Protein AF-A0A956BIX5-F1 (afdb_monomer)

Foldseek 3Di:
DDDFPDEAEEEPLQWWWWFWDADPVDRVRTAIYTYAHAQQPFFNLRVQLVVQCPDPVSVVVVSNVVSNCVQVQCLPPVVHPDLGTLDIDGAWHDGKDWDDDPFKIKIKHFTAGNVVSVDDDDDPVVVSVRTDIWMWMDTGRGRWIWTDDPNFTFTRDSVSSDTHHD

Mean predicted aligned error: 3.8 Å

Radius of gyration: 17.43 Å; Cα contacts (8 Å, |Δi|>4): 333; chains: 1; bounding box: 44×35×53 Å

pLDDT: mean 93.84, std 6.36, range [49.16, 98.75]

Solvent-accessible surface area (backbone atoms only — not comparable to full-atom values): 9069 Å² total; per-residue (Å²): 130,89,81,75,78,58,71,48,80,49,57,92,66,12,24,31,37,35,30,40,60,50,43,96,91,41,74,90,52,41,31,32,34,42,32,26,25,18,70,76,59,75,22,36,39,54,49,48,25,52,55,22,56,71,36,68,68,42,34,77,70,45,38,31,65,55,34,75,37,44,58,59,53,55,65,30,79,75,89,38,83,41,49,48,53,73,42,72,43,35,63,33,24,32,45,68,48,78,54,72,62,95,57,39,43,34,37,36,40,38,34,25,58,66,65,54,76,79,51,90,74,86,49,70,69,62,54,56,69,57,43,50,76,52,42,36,39,29,47,65,85,48,53,57,50,28,38,57,58,94,87,44,60,20,29,58,34,52,87,80,57,43,74,39,84,107

Secondary structure (DSSP, 8-state):
----S--EEE-SSSSEEEE--EETTEEEEE--EEEPPPSSSPPHHHHHHHHHHHSHHHHHTTHHHHHTTHHHHHH-TTT-S-TTEEEEE-S-EEEEEEEE-SSEEEEEEEEE-TTGGGS----HHHHHHT-EEEEEEEETT----EEEETTEEEEEETTTTEEEE-

Structure (mmCIF, N/CA/C/O backbone):
data_AF-A0A956BIX5-F1
#
_entry.id   AF-A0A956BIX5-F1
#
loop_
_atom_site.group_PDB
_atom_site.id
_atom_site.type_symbol
_atom_site.label_atom_id
_atom_site.label_alt_id
_atom_site.label_comp_id
_atom_site.label_asym_id
_atom_site.label_entity_id
_atom_site.label_seq_id
_atom_site.pdbx_PDB_ins_code
_atom_site.Cartn_x
_atom_site.Cartn_y
_atom_site.Cartn_z
_atom_site.occupancy
_atom_site.B_iso_or_equiv
_atom_site.auth_seq_id
_atom_site.auth_comp_id
_atom_site.auth_asym_id
_atom_site.auth_atom_id
_atom_site.pdbx_PDB_model_num
ATOM 1 N N . ALA A 1 1 ? -13.500 -20.445 19.874 1.00 49.16 1 ALA A N 1
ATOM 2 C CA . ALA A 1 1 ? -13.712 -19.011 20.125 1.00 49.16 1 ALA A CA 1
ATOM 3 C C . ALA A 1 1 ? -13.203 -18.283 18.900 1.00 49.16 1 ALA A C 1
ATOM 5 O O . ALA A 1 1 ? -12.129 -18.652 18.433 1.00 49.16 1 ALA A O 1
ATOM 6 N N . ASP A 1 2 ? -13.977 -17.349 18.360 1.00 74.38 2 ASP A N 1
ATOM 7 C CA . ASP A 1 2 ? -13.516 -16.516 17.250 1.00 74.38 2 ASP A CA 1
ATOM 8 C C . ASP A 1 2 ? -12.379 -15.613 17.747 1.00 74.38 2 ASP A C 1
ATOM 10 O O . ASP A 1 2 ? -12.457 -15.057 18.845 1.00 74.38 2 ASP A O 1
ATOM 14 N N . VAL A 1 3 ? -11.291 -15.529 16.980 1.00 79.25 3 VAL A N 1
ATOM 15 C CA . VAL A 1 3 ? -10.152 -14.655 17.287 1.00 79.25 3 VAL A CA 1
ATOM 16 C C . VAL A 1 3 ? -10.410 -13.321 16.592 1.00 79.25 3 VAL A C 1
ATOM 18 O O . VAL A 1 3 ? -10.346 -13.244 15.369 1.00 79.25 3 VAL A O 1
ATOM 21 N N . GLY A 1 4 ? -10.762 -12.292 17.366 1.00 84.75 4 GLY A N 1
ATOM 22 C CA . GLY A 1 4 ? -10.882 -10.916 16.875 1.00 84.75 4 GLY A CA 1
ATOM 23 C C . GLY A 1 4 ? -9.531 -10.194 16.834 1.00 84.75 4 GLY A C 1
ATOM 24 O O . GLY A 1 4 ? -8.536 -10.712 17.340 1.00 84.75 4 GLY A O 1
ATOM 25 N N . ASN A 1 5 ? -9.511 -8.978 16.278 1.00 90.69 5 ASN A N 1
ATOM 26 C CA . ASN A 1 5 ? -8.337 -8.087 16.240 1.00 90.69 5 ASN A CA 1
ATOM 27 C C . ASN A 1 5 ? -7.099 -8.701 15.570 1.00 90.69 5 ASN A C 1
ATOM 29 O O . ASN A 1 5 ? -5.971 -8.498 16.014 1.00 90.69 5 ASN A O 1
ATOM 33 N N . VAL A 1 6 ? -7.314 -9.478 14.511 1.00 93.69 6 VAL A N 1
ATOM 34 C CA . VAL A 1 6 ? -6.229 -10.042 13.708 1.00 93.69 6 VAL A CA 1
ATOM 35 C C . VAL A 1 6 ? -5.855 -9.042 12.622 1.00 93.69 6 VAL A C 1
ATOM 37 O O . VAL A 1 6 ? -6.724 -8.587 11.886 1.00 93.69 6 VAL A O 1
ATOM 40 N N . VAL A 1 7 ? -4.564 -8.740 12.516 1.00 96.31 7 VAL A N 1
ATOM 41 C CA . VAL A 1 7 ? -3.968 -7.945 11.437 1.00 96.31 7 VAL A CA 1
ATOM 42 C C . VAL A 1 7 ? -2.816 -8.752 10.847 1.00 96.31 7 VAL A C 1
ATOM 44 O O . VAL A 1 7 ? -2.055 -9.377 11.592 1.00 96.31 7 VAL A O 1
ATOM 47 N N . ALA A 1 8 ? -2.686 -8.752 9.524 1.00 97.50 8 ALA A N 1
ATOM 48 C CA . ALA A 1 8 ? -1.570 -9.372 8.822 1.00 97.50 8 ALA A CA 1
ATOM 49 C C . ALA A 1 8 ? -0.528 -8.318 8.416 1.00 97.50 8 ALA A C 1
ATOM 51 O O . ALA A 1 8 ? -0.874 -7.278 7.860 1.00 97.50 8 ALA A O 1
ATOM 52 N N . ILE A 1 9 ? 0.748 -8.608 8.682 1.00 97.88 9 ILE A N 1
ATOM 53 C CA . ILE A 1 9 ? 1.893 -7.863 8.146 1.00 97.88 9 ILE A CA 1
ATOM 54 C C . ILE A 1 9 ? 2.672 -8.817 7.255 1.00 97.88 9 ILE A C 1
ATOM 56 O O . ILE A 1 9 ? 3.121 -9.870 7.720 1.00 97.88 9 ILE A O 1
ATOM 60 N N . THR A 1 10 ? 2.814 -8.467 5.985 1.00 98.19 10 THR A N 1
ATOM 61 C CA . THR A 1 10 ? 3.412 -9.343 4.974 1.00 98.19 10 THR A CA 1
ATOM 62 C C . THR A 1 10 ? 4.445 -8.596 4.127 1.00 98.19 10 THR A C 1
ATOM 64 O O . THR A 1 10 ? 4.688 -7.402 4.304 1.00 98.19 10 THR A O 1
ATOM 67 N N . GLY A 1 11 ? 5.136 -9.332 3.260 1.00 96.19 11 GLY A N 1
ATOM 68 C CA . GLY A 1 11 ? 6.190 -8.836 2.374 1.00 96.19 11 GLY A CA 1
ATOM 69 C C . GLY A 1 11 ? 6.312 -9.764 1.167 1.00 96.19 11 GLY A C 1
ATOM 70 O O . GLY A 1 11 ? 5.294 -10.246 0.682 1.00 96.19 11 GLY A O 1
ATOM 71 N N . ASP A 1 12 ? 7.537 -10.061 0.723 1.00 97.25 12 ASP A N 1
ATOM 72 C CA . ASP A 1 12 ? 7.868 -10.958 -0.411 1.00 97.25 12 ASP A CA 1
ATOM 73 C C . ASP A 1 12 ? 7.465 -10.440 -1.801 1.00 97.25 12 ASP A C 1
ATOM 75 O O . ASP A 1 12 ? 8.277 -10.478 -2.716 1.00 97.25 12 ASP A O 1
ATOM 79 N N . ILE A 1 13 ? 6.274 -9.863 -1.966 1.00 96.12 13 ILE A N 1
ATOM 80 C CA . ILE A 1 13 ? 5.766 -9.454 -3.286 1.00 96.12 13 ILE A CA 1
ATOM 81 C C . ILE A 1 13 ? 6.481 -8.229 -3.887 1.00 96.12 13 ILE A C 1
ATOM 83 O O . ILE A 1 13 ? 6.272 -7.918 -5.051 1.00 96.12 13 ILE A O 1
ATOM 87 N N . HIS A 1 14 ? 7.331 -7.543 -3.113 1.00 97.56 14 HIS A N 1
ATOM 88 C CA . HIS A 1 14 ? 8.086 -6.348 -3.521 1.00 97.56 14 HIS A CA 1
ATOM 89 C C . HIS A 1 14 ? 7.212 -5.145 -3.931 1.00 97.56 14 HIS A C 1
ATOM 91 O O . HIS A 1 14 ? 7.578 -4.385 -4.828 1.00 97.56 14 HIS A O 1
ATOM 97 N N . ALA A 1 15 ? 6.072 -4.962 -3.268 1.00 97.69 15 ALA A N 1
ATOM 98 C CA . ALA A 1 15 ? 5.168 -3.827 -3.448 1.00 97.69 15 ALA A CA 1
ATOM 99 C C . ALA A 1 15 ? 4.489 -3.480 -2.118 1.00 97.69 15 ALA A C 1
ATOM 101 O O . ALA A 1 15 ? 4.392 -4.330 -1.229 1.00 97.69 15 ALA A O 1
ATOM 102 N N . PHE A 1 16 ? 4.008 -2.247 -1.994 1.00 98.50 16 PHE A N 1
ATOM 103 C CA . PHE A 1 16 ? 3.190 -1.825 -0.866 1.00 98.50 16 PHE A CA 1
ATOM 104 C C . PHE A 1 16 ? 1.712 -2.024 -1.177 1.00 98.50 16 PHE A C 1
ATOM 106 O O . PHE A 1 16 ? 1.202 -1.498 -2.165 1.00 98.50 16 PHE A O 1
ATOM 113 N N . PHE A 1 17 ? 1.001 -2.721 -0.293 1.00 98.31 17 PHE A N 1
ATOM 114 C CA . PHE A 1 17 ? -0.453 -2.855 -0.371 1.00 98.31 17 PHE A CA 1
ATOM 115 C C . PHE A 1 17 ? -1.085 -2.665 1.005 1.00 98.31 17 PHE A C 1
ATOM 117 O O . PHE A 1 17 ? -0.547 -3.123 2.011 1.00 98.31 17 PHE A O 1
ATOM 124 N N . ALA A 1 18 ? -2.259 -2.040 1.043 1.00 98.31 18 ALA A N 1
ATOM 125 C CA . ALA A 1 18 ? -3.152 -2.093 2.198 1.00 98.31 18 ALA A CA 1
ATOM 126 C C . ALA A 1 18 ? -4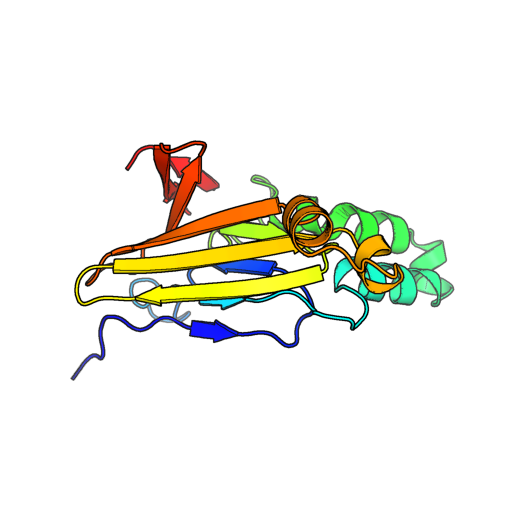.494 -2.659 1.736 1.00 98.31 18 ALA A C 1
ATOM 128 O O . ALA A 1 18 ? -5.059 -2.183 0.749 1.00 98.31 18 ALA A O 1
ATOM 129 N N . SER A 1 19 ? -4.998 -3.696 2.400 1.00 96.94 19 SER A N 1
ATOM 130 C CA . SER A 1 19 ? -6.216 -4.375 1.952 1.00 96.94 19 SER A CA 1
ATOM 131 C C . SER A 1 19 ? -6.979 -5.060 3.079 1.00 96.94 19 SER A C 1
ATOM 133 O O . SER A 1 19 ? -6.475 -5.208 4.189 1.00 96.94 19 SER A O 1
ATOM 135 N N . THR A 1 20 ? -8.213 -5.476 2.791 1.00 96.06 20 THR A N 1
ATOM 136 C CA . THR A 1 20 ? -9.053 -6.247 3.721 1.00 96.06 20 THR A CA 1
ATOM 137 C C . THR A 1 20 ? -9.451 -7.606 3.129 1.00 96.06 20 THR A C 1
ATOM 139 O O . THR A 1 20 ? -10.615 -7.806 2.769 1.00 96.06 20 THR A O 1
ATOM 142 N N . PRO A 1 21 ? -8.505 -8.556 2.964 1.00 93.50 21 PRO A N 1
ATOM 143 C CA . PRO A 1 21 ? -8.828 -9.893 2.475 1.00 93.50 21 PRO A CA 1
ATOM 144 C C . PRO A 1 21 ? -9.878 -10.572 3.360 1.00 93.50 21 PRO A C 1
ATOM 146 O O . PRO A 1 21 ? -9.919 -10.379 4.578 1.00 93.50 21 PRO A O 1
ATOM 149 N N . TRP A 1 22 ? -10.717 -11.398 2.737 1.00 91.44 22 TRP A N 1
ATOM 150 C CA . TRP A 1 22 ? -11.858 -12.045 3.381 1.00 91.44 22 TRP A CA 1
ATOM 151 C C . TRP A 1 22 ? -11.967 -13.531 3.017 1.00 91.44 22 TRP A C 1
ATOM 153 O O . TRP A 1 22 ? -11.475 -13.973 1.975 1.00 91.44 22 TRP A O 1
ATOM 163 N N . ASP A 1 23 ? -12.605 -14.327 3.881 1.00 89.06 23 ASP A N 1
ATOM 164 C CA . ASP A 1 23 ? -12.898 -15.738 3.582 1.00 89.06 23 ASP A CA 1
ATOM 165 C C . ASP A 1 23 ? -13.957 -15.814 2.484 1.00 89.06 23 ASP A C 1
ATOM 167 O O . ASP A 1 23 ? -15.099 -15.454 2.731 1.00 89.06 23 ASP A O 1
ATOM 171 N N . MET A 1 24 ? -13.631 -16.366 1.310 1.00 86.00 24 MET A N 1
ATOM 172 C CA . MET A 1 24 ? -14.556 -16.487 0.167 1.00 86.00 24 MET A CA 1
ATOM 173 C C . MET A 1 24 ? -15.942 -17.077 0.495 1.00 86.00 24 MET A C 1
ATOM 175 O O . MET A 1 24 ? -16.894 -16.887 -0.263 1.00 86.00 24 MET A O 1
ATOM 179 N N . ARG A 1 25 ? -16.073 -17.828 1.594 1.00 91.56 25 ARG A N 1
ATOM 180 C CA . ARG A 1 25 ? -17.338 -18.427 2.053 1.00 91.56 25 ARG A CA 1
ATOM 181 C C . ARG A 1 25 ? -18.130 -17.518 2.997 1.00 91.56 25 ARG A C 1
ATOM 183 O O . ARG A 1 25 ? -19.299 -17.799 3.247 1.00 91.56 25 ARG A O 1
ATOM 190 N N . ASP A 1 26 ? -17.498 -16.486 3.543 1.00 87.44 26 ASP A N 1
ATOM 191 C CA . ASP A 1 26 ? -18.040 -15.565 4.538 1.00 87.44 26 ASP A CA 1
ATOM 192 C C . ASP A 1 26 ? -17.324 -14.188 4.489 1.00 87.44 26 ASP A C 1
ATOM 194 O O . ASP A 1 26 ? -16.374 -13.959 5.242 1.00 87.44 26 ASP A O 1
ATOM 198 N N . PRO A 1 27 ? -17.786 -13.244 3.640 1.00 84.25 27 PRO A N 1
ATOM 199 C CA . PRO A 1 27 ? -17.226 -11.888 3.532 1.00 84.25 27 PRO A CA 1
ATOM 200 C C . PRO A 1 27 ? -17.235 -11.067 4.820 1.00 84.25 27 PRO A C 1
ATOM 202 O O . PRO A 1 27 ? -16.506 -10.082 4.920 1.00 84.25 27 PRO A O 1
ATOM 205 N N . SER A 1 28 ? -18.032 -11.459 5.820 1.00 84.50 28 SER A N 1
ATOM 206 C CA . SER A 1 28 ? -18.003 -10.800 7.129 1.00 84.50 28 SER A CA 1
ATOM 207 C C . SER A 1 28 ? -16.706 -11.083 7.895 1.00 84.50 28 SER A C 1
ATOM 209 O O . SER A 1 28 ? -16.327 -10.323 8.785 1.00 84.50 28 SER A O 1
ATOM 211 N N . LYS A 1 29 ? -15.989 -12.150 7.522 1.00 88.69 29 LYS A N 1
ATOM 212 C CA . LYS A 1 29 ? -14.689 -12.522 8.077 1.00 88.69 29 LYS A CA 1
ATOM 213 C C . LYS A 1 29 ? -13.585 -11.941 7.215 1.00 88.69 29 LYS A C 1
ATOM 215 O O . LYS A 1 29 ? -13.029 -12.627 6.357 1.00 88.69 29 LYS A O 1
ATOM 220 N N . LYS A 1 30 ? -13.275 -10.678 7.479 1.00 92.06 30 LYS A N 1
ATOM 221 C CA . LYS A 1 30 ? -12.164 -9.955 6.865 1.00 92.06 30 LYS A CA 1
ATOM 222 C C . LYS A 1 30 ? -11.163 -9.492 7.916 1.00 92.06 30 LYS A C 1
ATOM 224 O O . LYS A 1 30 ? -11.544 -9.225 9.057 1.00 92.06 30 LYS A O 1
ATOM 229 N N . ILE A 1 31 ? -9.896 -9.413 7.529 1.00 95.56 31 ILE A N 1
ATOM 230 C CA . ILE A 1 31 ? -8.816 -8.876 8.366 1.00 95.56 31 ILE A CA 1
ATOM 231 C C . ILE A 1 31 ? -8.080 -7.779 7.599 1.00 95.56 31 ILE A C 1
ATOM 233 O O . ILE A 1 31 ? -7.963 -7.900 6.383 1.00 95.56 31 ILE A O 1
ATOM 237 N N . PRO A 1 32 ? -7.561 -6.735 8.259 1.00 97.50 32 PRO A N 1
ATOM 238 C CA . PRO A 1 32 ? -6.619 -5.820 7.633 1.00 97.50 32 PRO A CA 1
ATOM 239 C C . PRO A 1 32 ? -5.298 -6.531 7.327 1.00 97.50 32 PRO A C 1
ATOM 241 O O . PRO A 1 32 ? -4.764 -7.263 8.166 1.00 97.50 32 PRO A O 1
ATOM 244 N N . GLU A 1 33 ? -4.749 -6.271 6.149 1.00 98.31 33 GLU A N 1
ATOM 245 C CA . GLU A 1 33 ? -3.416 -6.691 5.738 1.00 98.31 33 GLU A CA 1
ATOM 246 C C . GLU A 1 33 ? -2.617 -5.491 5.228 1.00 98.31 33 GLU A C 1
ATOM 248 O O . GLU A 1 33 ? -3.100 -4.721 4.391 1.00 98.31 33 GLU A O 1
ATOM 253 N N . PHE A 1 34 ? -1.381 -5.373 5.710 1.00 98.75 34 PHE A N 1
ATOM 254 C CA . PHE A 1 34 ? -0.410 -4.382 5.265 1.00 98.75 34 PHE A CA 1
ATOM 255 C C . PHE A 1 34 ? 0.838 -5.089 4.737 1.00 98.75 34 PHE A C 1
ATOM 257 O O . PHE A 1 34 ? 1.565 -5.750 5.484 1.00 98.75 34 PHE A O 1
ATOM 264 N N . VAL A 1 35 ? 1.077 -4.935 3.441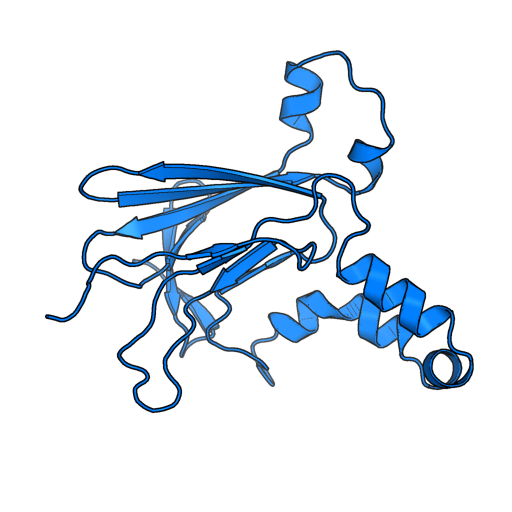 1.00 98.62 35 VAL A N 1
ATOM 265 C CA . VAL A 1 35 ? 2.196 -5.540 2.720 1.00 98.62 35 VAL A CA 1
ATOM 266 C C . VAL A 1 35 ? 3.298 -4.499 2.577 1.00 98.62 35 VAL A C 1
ATOM 268 O O . VAL A 1 35 ? 3.046 -3.399 2.085 1.00 98.62 35 VAL A O 1
ATOM 271 N N . GLY A 1 36 ? 4.507 -4.825 3.025 1.00 97.88 36 GLY A N 1
ATOM 272 C CA . GLY A 1 36 ? 5.674 -3.962 2.872 1.00 97.88 36 GLY A CA 1
ATOM 273 C C . GLY A 1 36 ? 6.375 -4.139 1.527 1.00 97.88 36 GLY A C 1
ATOM 274 O O . GLY A 1 36 ? 6.542 -5.263 1.046 1.00 97.88 36 GLY A O 1
ATOM 275 N N . GLY A 1 37 ? 6.841 -3.023 0.963 1.00 96.31 37 GLY A N 1
ATOM 276 C CA . GLY A 1 37 ? 7.668 -3.005 -0.238 1.00 96.31 37 GLY A CA 1
ATOM 277 C C . GLY A 1 37 ? 9.038 -3.661 -0.049 1.00 96.31 37 GLY A C 1
ATOM 278 O O . GLY A 1 37 ? 9.458 -4.030 1.052 1.00 96.31 37 GLY A O 1
ATOM 279 N N . ALA A 1 38 ? 9.762 -3.822 -1.156 1.00 95.44 38 ALA A N 1
ATOM 280 C CA . ALA A 1 38 ? 11.129 -4.326 -1.109 1.00 95.44 38 ALA A CA 1
ATOM 281 C C . ALA A 1 38 ? 12.097 -3.254 -0.596 1.00 95.44 38 ALA A C 1
ATOM 283 O O . ALA A 1 38 ? 12.050 -2.110 -1.037 1.00 95.44 38 ALA A O 1
ATOM 284 N N . ILE A 1 39 ? 13.041 -3.644 0.262 1.00 93.88 39 ILE A N 1
ATOM 285 C CA . ILE A 1 39 ? 14.133 -2.753 0.692 1.00 93.88 39 ILE A CA 1
ATOM 286 C C . ILE A 1 39 ? 15.148 -2.532 -0.436 1.00 93.88 39 ILE A C 1
ATOM 288 O O . ILE A 1 39 ? 15.695 -1.445 -0.566 1.00 93.88 39 ILE A O 1
ATOM 292 N N . SER A 1 40 ? 15.457 -3.581 -1.204 1.00 91.75 40 SER A N 1
ATOM 293 C CA . SER A 1 40 ? 16.533 -3.557 -2.209 1.00 91.75 40 SER A CA 1
ATOM 294 C C . SER A 1 40 ? 16.341 -4.516 -3.388 1.00 91.75 40 SER A C 1
ATOM 296 O O . SER A 1 40 ? 17.008 -4.361 -4.411 1.00 91.75 40 SER A O 1
ATOM 298 N N . SER A 1 41 ? 15.458 -5.514 -3.277 1.00 94.38 41 SER A N 1
ATOM 299 C CA . SER A 1 41 ? 15.039 -6.313 -4.431 1.00 94.38 41 SER A CA 1
ATOM 300 C C . SER A 1 41 ? 14.310 -5.432 -5.442 1.00 94.38 41 SER A C 1
ATOM 302 O O . SER A 1 41 ? 13.592 -4.530 -5.030 1.00 94.38 41 SER A O 1
ATOM 304 N N . ALA A 1 42 ? 14.428 -5.734 -6.739 1.00 95.81 42 ALA A N 1
ATOM 305 C CA . ALA A 1 42 ? 13.632 -5.073 -7.777 1.00 95.81 42 ALA A CA 1
ATOM 306 C C . ALA A 1 42 ? 12.134 -5.072 -7.418 1.00 95.81 42 ALA A C 1
ATOM 308 O O . ALA A 1 42 ? 11.621 -6.097 -6.954 1.00 95.81 42 ALA A O 1
ATOM 309 N N . THR A 1 43 ? 11.465 -3.934 -7.617 1.00 96.88 43 THR A N 1
ATOM 310 C CA . THR A 1 43 ? 10.046 -3.757 -7.279 1.00 96.88 43 THR A CA 1
ATOM 311 C C . THR A 1 43 ? 9.163 -4.655 -8.136 1.00 96.88 43 THR A C 1
ATOM 313 O O . THR A 1 43 ? 9.581 -5.152 -9.187 1.00 96.88 43 THR A O 1
ATOM 316 N N . TYR A 1 44 ? 7.931 -4.892 -7.693 1.00 96.94 44 TYR A N 1
ATOM 317 C CA . TYR A 1 44 ? 6.997 -5.730 -8.437 1.00 96.94 44 TYR A CA 1
ATOM 318 C C . TYR A 1 44 ? 6.727 -5.191 -9.849 1.00 96.94 44 TYR A C 1
ATOM 320 O O . TYR A 1 44 ? 6.772 -5.963 -10.813 1.00 96.94 44 TYR A O 1
ATOM 328 N N . GLY A 1 45 ? 6.497 -3.880 -9.980 1.00 96.38 45 GLY A N 1
ATOM 329 C CA . GLY A 1 45 ? 6.260 -3.233 -11.270 1.00 96.38 45 GLY A CA 1
ATOM 330 C C . GLY A 1 45 ? 7.453 -3.381 -12.217 1.00 96.38 45 GLY A C 1
ATOM 331 O O . GLY A 1 45 ? 7.292 -3.839 -13.353 1.00 96.38 45 GLY A O 1
ATOM 332 N N . ASP A 1 46 ? 8.671 -3.136 -11.729 1.00 95.88 46 ASP A N 1
ATOM 333 C CA . ASP A 1 46 ? 9.906 -3.307 -12.500 1.00 95.88 46 ASP A CA 1
ATOM 334 C C . ASP A 1 46 ? 10.160 -4.777 -12.892 1.00 95.88 46 ASP A C 1
ATOM 336 O O . ASP A 1 46 ? 10.498 -5.062 -14.045 1.00 95.88 46 ASP A O 1
ATOM 340 N N . LEU A 1 47 ? 9.930 -5.737 -11.989 1.00 96.56 47 LEU A N 1
ATOM 341 C CA . LEU A 1 47 ? 10.030 -7.169 -12.298 1.00 96.56 47 LEU A CA 1
ATOM 342 C C . LEU A 1 47 ? 9.055 -7.579 -13.405 1.00 96.56 47 LEU A C 1
ATOM 344 O O . LEU A 1 47 ? 9.457 -8.252 -14.362 1.00 96.56 47 LEU A O 1
ATOM 348 N N . LEU A 1 48 ? 7.792 -7.162 -13.302 1.00 96.62 48 LEU A N 1
ATOM 349 C CA . LEU A 1 48 ? 6.765 -7.477 -14.291 1.00 96.62 48 LEU A CA 1
ATOM 350 C C . LEU A 1 48 ? 7.094 -6.847 -15.649 1.00 96.62 48 LEU A C 1
ATOM 352 O O . LEU A 1 48 ? 7.028 -7.528 -16.678 1.00 96.62 48 LEU A O 1
ATOM 356 N N . PHE A 1 49 ? 7.500 -5.577 -15.660 1.00 97.50 49 PHE A N 1
ATOM 357 C CA . PHE A 1 49 ? 7.895 -4.871 -16.875 1.00 97.50 49 PHE A CA 1
ATOM 358 C C . PHE A 1 49 ? 9.091 -5.542 -17.560 1.00 97.50 49 PHE A C 1
ATOM 360 O O . PHE A 1 49 ? 9.062 -5.782 -18.773 1.00 97.50 49 PHE A O 1
ATOM 367 N N . ARG A 1 50 ? 10.133 -5.898 -16.797 1.00 97.31 50 ARG A N 1
ATOM 368 C CA . ARG A 1 50 ? 11.320 -6.598 -17.317 1.00 97.31 50 ARG A CA 1
ATOM 369 C C . ARG A 1 50 ? 10.960 -7.964 -17.884 1.00 97.31 50 ARG A C 1
ATOM 371 O O . ARG A 1 50 ? 11.407 -8.291 -18.983 1.00 97.31 50 ARG A O 1
ATOM 378 N N . GLN A 1 51 ? 10.127 -8.733 -17.185 1.00 96.94 51 GLN A N 1
ATOM 379 C CA . GLN A 1 51 ? 9.680 -10.048 -17.643 1.00 96.94 51 GLN A CA 1
ATOM 380 C C . GLN A 1 51 ? 8.873 -9.948 -18.946 1.00 96.94 51 GLN A C 1
ATOM 382 O O . GLN A 1 51 ? 9.130 -10.702 -19.886 1.00 96.94 51 GLN A O 1
ATOM 387 N N . ALA A 1 52 ? 7.939 -8.997 -19.031 1.00 97.56 52 ALA A N 1
ATOM 388 C CA . ALA A 1 52 ? 7.143 -8.757 -20.234 1.00 97.56 52 ALA A CA 1
ATOM 389 C C . ALA A 1 52 ? 7.997 -8.273 -21.417 1.00 97.56 52 ALA A C 1
ATOM 391 O O . ALA A 1 52 ? 7.723 -8.625 -22.563 1.00 97.56 52 ALA A O 1
ATOM 392 N N . SER A 1 53 ? 9.035 -7.478 -21.146 1.00 97.81 53 SER A N 1
ATOM 393 C CA . SER A 1 53 ? 9.935 -6.937 -22.172 1.00 97.81 53 SER A CA 1
ATOM 394 C C . SER A 1 53 ? 10.916 -7.976 -22.711 1.00 97.81 53 SER A C 1
ATOM 396 O O . SER A 1 53 ? 11.285 -7.918 -23.884 1.00 97.81 53 SER A O 1
ATOM 398 N N . ALA A 1 54 ? 11.348 -8.913 -21.862 1.00 98.00 54 ALA A N 1
ATOM 399 C CA . ALA A 1 54 ? 12.326 -9.938 -22.211 1.00 98.00 54 ALA A CA 1
ATOM 400 C C . ALA A 1 54 ? 11.742 -11.076 -23.065 1.00 98.00 54 ALA A C 1
ATOM 402 O O . ALA A 1 54 ? 12.488 -11.717 -23.807 1.00 98.00 54 ALA A O 1
ATOM 403 N N . ASP A 1 55 ? 10.433 -11.333 -22.983 1.00 98.12 55 ASP A N 1
ATOM 404 C CA . ASP A 1 55 ? 9.761 -12.330 -23.818 1.00 98.12 55 ASP A CA 1
ATOM 405 C 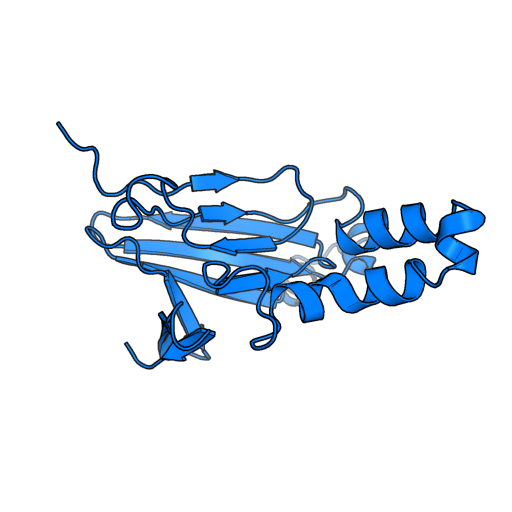C . ASP A 1 55 ? 9.344 -11.723 -25.176 1.00 98.12 55 ASP A C 1
ATOM 407 O O . ASP A 1 55 ? 8.540 -10.786 -25.209 1.00 98.12 55 ASP A O 1
ATOM 411 N N . PRO A 1 56 ? 9.832 -12.247 -26.320 1.00 98.00 56 PRO A N 1
ATOM 412 C CA . PRO A 1 56 ? 9.516 -11.678 -27.631 1.00 98.00 56 PRO A CA 1
ATOM 413 C C . PRO A 1 56 ? 8.026 -11.705 -27.989 1.00 98.00 56 PRO A C 1
ATOM 415 O O . PRO A 1 56 ? 7.550 -10.806 -28.681 1.00 98.00 56 PRO A O 1
ATOM 418 N N . THR A 1 57 ? 7.287 -12.722 -27.539 1.00 98.19 57 THR A N 1
ATOM 419 C CA . THR A 1 57 ? 5.860 -12.878 -27.853 1.00 98.19 57 THR A CA 1
ATOM 420 C C . THR A 1 57 ? 5.030 -11.885 -27.048 1.00 98.19 57 THR A C 1
ATOM 422 O O . THR A 1 57 ? 4.179 -11.199 -27.613 1.00 98.19 57 THR A O 1
ATOM 425 N N . LEU A 1 58 ? 5.300 -11.765 -25.745 1.00 97.62 58 LEU A N 1
ATOM 426 C CA . LEU A 1 58 ? 4.627 -10.803 -24.867 1.00 97.62 58 LEU A CA 1
ATOM 427 C C . LEU A 1 58 ? 4.955 -9.361 -25.261 1.00 97.62 58 LEU A C 1
ATOM 429 O O . LEU A 1 58 ? 4.053 -8.526 -25.356 1.00 97.62 58 LEU A O 1
ATOM 433 N N . SER A 1 59 ? 6.225 -9.082 -25.550 1.00 97.81 59 SER A N 1
ATOM 434 C CA . SER A 1 59 ? 6.680 -7.765 -25.992 1.00 97.81 59 SER A CA 1
ATOM 435 C C . SER A 1 59 ? 5.992 -7.338 -27.293 1.00 97.81 59 SER A C 1
ATOM 437 O O . SER A 1 59 ? 5.398 -6.260 -27.351 1.00 97.81 59 SER A O 1
ATOM 439 N N . ALA A 1 60 ? 5.943 -8.219 -28.301 1.00 97.88 60 ALA A N 1
ATOM 440 C CA . ALA A 1 60 ? 5.229 -7.959 -29.554 1.00 97.88 60 ALA A CA 1
ATOM 441 C C . ALA A 1 60 ? 3.709 -7.785 -29.371 1.00 97.88 60 ALA A C 1
ATOM 443 O O . ALA A 1 60 ? 3.073 -7.086 -30.159 1.00 97.88 60 ALA A O 1
ATOM 444 N N . ALA A 1 61 ? 3.128 -8.389 -28.330 1.00 97.81 61 ALA A N 1
ATOM 445 C CA . ALA A 1 61 ? 1.720 -8.235 -27.971 1.00 97.81 61 ALA A CA 1
ATOM 446 C C . ALA A 1 61 ? 1.422 -6.960 -27.151 1.00 97.81 61 ALA A C 1
ATOM 448 O O . ALA A 1 61 ? 0.265 -6.718 -26.810 1.00 97.81 61 ALA A O 1
ATOM 449 N N . GLY A 1 62 ? 2.432 -6.143 -26.827 1.00 97.06 62 GLY A N 1
ATOM 450 C CA . GLY A 1 62 ? 2.268 -4.909 -26.052 1.00 97.06 62 GLY A CA 1
ATOM 451 C C . GLY A 1 62 ? 2.215 -5.108 -24.533 1.00 97.06 62 GLY A C 1
ATOM 452 O O . GLY A 1 62 ? 1.866 -4.176 -23.810 1.00 97.06 62 GLY A 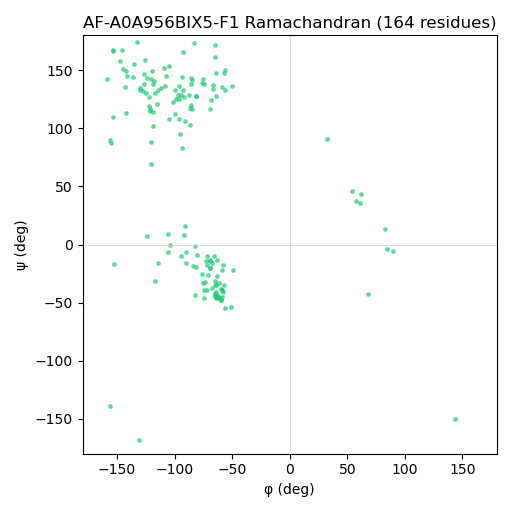O 1
ATOM 453 N N . ALA A 1 63 ? 2.588 -6.286 -24.023 1.00 97.38 63 ALA A N 1
ATOM 454 C CA . ALA A 1 63 ? 2.573 -6.575 -22.588 1.00 97.38 63 ALA A CA 1
ATOM 455 C C . ALA A 1 63 ? 3.421 -5.612 -21.725 1.00 97.38 63 ALA A C 1
ATOM 457 O O . ALA A 1 63 ? 2.970 -5.295 -20.626 1.00 97.38 63 ALA A O 1
ATOM 458 N N . PRO A 1 64 ? 4.582 -5.081 -22.171 1.00 97.75 64 PRO A N 1
ATOM 459 C CA . PRO A 1 64 ? 5.324 -4.084 -21.393 1.00 97.75 64 PRO A CA 1
ATOM 460 C C . PRO A 1 64 ? 4.518 -2.811 -21.124 1.00 97.75 64 PRO A C 1
ATOM 462 O O . PRO A 1 64 ? 4.574 -2.265 -20.027 1.00 97.75 64 PRO A O 1
ATOM 465 N N . ALA A 1 65 ? 3.729 -2.360 -22.105 1.00 96.12 65 ALA A N 1
ATOM 466 C CA . ALA A 1 65 ? 2.866 -1.195 -21.933 1.00 96.12 65 ALA A CA 1
ATOM 467 C C . ALA A 1 65 ? 1.743 -1.479 -20.926 1.00 96.12 65 ALA A C 1
ATOM 469 O O . ALA A 1 65 ? 1.428 -0.617 -20.117 1.00 96.12 65 ALA A O 1
ATOM 470 N N . LEU A 1 66 ? 1.184 -2.694 -20.930 1.00 93.31 66 LEU A N 1
ATOM 471 C CA . LEU A 1 66 ? 0.212 -3.115 -19.919 1.00 93.31 66 LEU A CA 1
ATOM 472 C C . LEU A 1 66 ? 0.843 -3.190 -18.518 1.00 93.31 66 LEU A C 1
ATOM 474 O O . LEU A 1 66 ? 0.251 -2.695 -17.561 1.00 93.31 66 LEU A O 1
ATOM 478 N N . ALA A 1 67 ? 2.048 -3.755 -18.395 1.00 95.81 67 ALA A N 1
ATOM 479 C CA . ALA A 1 67 ? 2.780 -3.832 -17.130 1.00 95.81 67 ALA A CA 1
ATOM 480 C C . ALA A 1 67 ? 3.042 -2.441 -16.533 1.00 95.81 67 ALA A C 1
ATOM 482 O O . ALA A 1 67 ? 2.850 -2.248 -15.340 1.00 95.81 67 ALA A O 1
ATOM 483 N N . ALA A 1 68 ? 3.367 -1.451 -17.370 1.00 94.56 68 ALA A N 1
ATOM 484 C CA . ALA A 1 68 ? 3.536 -0.059 -16.945 1.00 94.56 68 ALA A CA 1
ATOM 485 C C . ALA A 1 68 ? 2.240 0.610 -16.436 1.00 94.56 68 ALA A C 1
ATOM 487 O O . ALA A 1 68 ? 2.290 1.712 -15.903 1.00 94.56 68 ALA A O 1
ATOM 488 N N . THR A 1 69 ? 1.076 -0.028 -16.603 1.00 92.81 69 THR A N 1
ATOM 489 C CA . THR A 1 69 ? -0.215 0.452 -16.073 1.00 92.81 69 THR A CA 1
ATOM 490 C C . THR A 1 69 ? -0.701 -0.338 -14.859 1.00 92.81 69 THR A C 1
ATOM 492 O O . THR A 1 69 ? -1.846 -0.164 -14.450 1.00 92.81 69 THR A O 1
ATOM 495 N N . LEU A 1 70 ? 0.135 -1.215 -14.292 1.00 91.81 70 LEU A N 1
ATOM 496 C CA . LEU A 1 70 ? -0.246 -2.165 -13.246 1.00 91.81 70 LEU A CA 1
ATOM 497 C C . LEU A 1 70 ? -0.967 -1.507 -12.067 1.00 91.81 70 LEU A C 1
ATOM 499 O O . LEU A 1 70 ? -2.065 -1.932 -11.718 1.00 91.81 70 LEU A O 1
ATOM 503 N N . GLU A 1 71 ? -0.379 -0.480 -11.462 1.00 90.62 71 GLU A N 1
ATOM 504 C CA . GLU A 1 71 ? -0.979 0.175 -10.300 1.00 90.62 71 GLU A CA 1
ATOM 505 C C . GLU A 1 71 ? -2.327 0.812 -10.641 1.00 90.62 71 GLU A C 1
ATOM 507 O O . GLU A 1 71 ? -3.318 0.592 -9.941 1.00 90.62 71 GLU A O 1
ATOM 512 N N . SER A 1 72 ? -2.395 1.526 -11.770 1.00 89.19 72 SER A N 1
ATOM 513 C CA . SER A 1 72 ? -3.649 2.093 -12.267 1.00 89.19 72 SER A CA 1
ATOM 514 C C . SER A 1 72 ? -4.686 1.004 -12.511 1.00 89.19 72 SER A C 1
ATOM 516 O O . SER A 1 72 ? -5.847 1.208 -12.185 1.00 89.19 72 SER A O 1
ATOM 518 N N . PHE A 1 73 ? -4.295 -0.156 -13.039 1.00 90.06 73 PHE A N 1
ATOM 519 C CA . PHE A 1 73 ? -5.194 -1.287 -13.230 1.00 90.06 73 PHE A CA 1
ATOM 520 C C . PHE A 1 73 ? -5.714 -1.829 -11.893 1.00 90.06 73 PHE A C 1
ATOM 522 O O . PHE A 1 73 ? -6.918 -2.041 -11.762 1.00 90.06 73 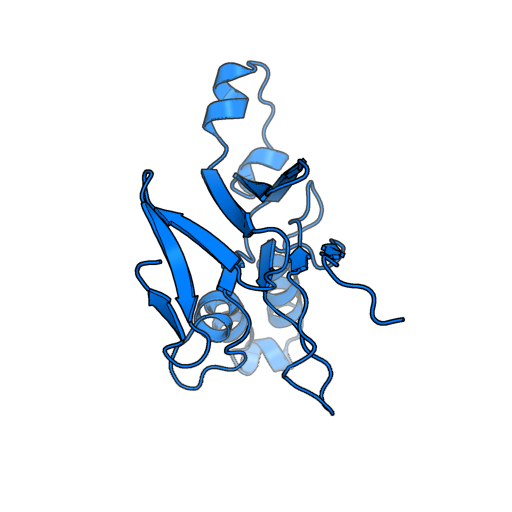PHE A O 1
ATOM 529 N N . LEU A 1 74 ? -4.832 -2.015 -10.905 1.00 90.25 74 LEU A N 1
ATOM 530 C CA . LEU A 1 74 ? -5.173 -2.527 -9.573 1.00 90.25 74 LEU A CA 1
ATOM 531 C C . LEU A 1 74 ? -6.094 -1.587 -8.787 1.00 90.25 74 LEU A C 1
ATOM 533 O O . LEU A 1 74 ? -6.909 -2.065 -8.002 1.00 90.25 74 LEU A O 1
ATOM 537 N N . THR A 1 75 ? -5.974 -0.279 -9.006 1.00 86.06 75 THR A N 1
ATOM 538 C CA . THR A 1 75 ? -6.719 0.764 -8.278 1.00 86.06 75 THR A CA 1
ATOM 539 C C . THR A 1 75 ? -7.870 1.371 -9.083 1.00 86.06 75 THR A C 1
ATOM 541 O O . THR A 1 75 ? -8.584 2.242 -8.586 1.00 86.06 75 THR A O 1
ATOM 544 N N . ASN A 1 76 ? -8.086 0.928 -10.326 1.00 84.62 76 ASN A N 1
ATOM 545 C CA . ASN A 1 76 ? -9.142 1.463 -11.179 1.00 84.62 76 ASN A CA 1
ATOM 546 C C . ASN A 1 76 ? -10.524 1.171 -10.578 1.00 84.62 76 ASN A C 1
ATOM 548 O O . ASN A 1 76 ? -10.869 0.014 -10.362 1.00 84.62 76 ASN A O 1
ATOM 552 N N . SER A 1 77 ? -11.373 2.185 -10.418 1.00 80.06 77 SER A N 1
ATOM 553 C CA . SER A 1 77 ? -12.752 1.994 -9.954 1.00 80.06 77 SER A CA 1
ATOM 554 C C . SER A 1 77 ? -13.659 1.288 -10.976 1.00 80.06 77 SER A C 1
ATOM 556 O O . SER A 1 77 ? -14.723 0.792 -10.609 1.00 80.06 77 SER A O 1
ATOM 558 N N . ASN A 1 78 ? -13.251 1.179 -12.249 1.00 79.31 78 ASN A N 1
ATOM 559 C CA . ASN A 1 78 ? -13.980 0.452 -13.294 1.00 79.31 78 ASN A CA 1
ATOM 560 C C . ASN A 1 78 ? -13.029 -0.054 -14.404 1.00 79.31 78 ASN A C 1
ATOM 562 O O . ASN A 1 78 ? -12.533 0.759 -15.190 1.00 79.31 78 ASN A O 1
ATOM 566 N N . PRO A 1 79 ? -12.770 -1.372 -14.537 1.00 67.25 79 PRO A N 1
ATOM 567 C CA . PRO A 1 79 ? -13.588 -2.507 -14.077 1.00 67.25 79 PRO A CA 1
ATOM 568 C C . PRO A 1 79 ? -13.309 -3.058 -12.661 1.00 67.25 79 PRO A C 1
ATOM 570 O O . PRO A 1 79 ? -13.750 -4.164 -12.381 1.00 67.25 79 PRO A O 1
ATOM 573 N N . ASN A 1 80 ? -12.603 -2.333 -11.787 1.00 76.56 80 ASN A N 1
ATOM 574 C CA . ASN A 1 80 ? -12.170 -2.748 -10.443 1.00 76.56 80 ASN A CA 1
ATOM 575 C C . ASN A 1 80 ? -11.844 -4.242 -10.254 1.00 76.56 80 ASN A C 1
ATOM 577 O O . ASN A 1 80 ? -12.704 -5.030 -9.844 1.00 76.56 80 ASN A O 1
ATOM 581 N N . PRO A 1 81 ? -10.578 -4.639 -10.463 1.00 84.50 81 PRO A N 1
ATOM 582 C CA . PRO A 1 81 ? -10.184 -6.023 -10.262 1.00 84.50 81 PRO A CA 1
ATOM 583 C C . PRO A 1 81 ? -10.192 -6.455 -8.785 1.00 84.50 81 PRO A C 1
ATOM 585 O O . PRO A 1 81 ? -10.230 -7.660 -8.532 1.00 84.50 81 PRO A O 1
ATOM 588 N N . ASN A 1 82 ? -10.144 -5.529 -7.812 1.00 89.50 82 ASN A N 1
ATOM 589 C CA . ASN A 1 82 ? -10.117 -5.858 -6.385 1.00 89.50 82 ASN A CA 1
ATOM 590 C C . ASN A 1 82 ? -10.631 -4.714 -5.466 1.00 89.50 82 ASN A C 1
ATOM 592 O O . ASN A 1 82 ? -9.827 -3.934 -4.956 1.00 89.50 82 ASN A O 1
ATOM 596 N N . PRO A 1 83 ? -11.941 -4.646 -5.144 1.00 90.88 83 PRO A N 1
ATOM 597 C CA . PRO A 1 83 ? -12.513 -3.611 -4.261 1.00 90.88 83 PRO A CA 1
ATOM 598 C C . PRO A 1 83 ? -11.999 -3.610 -2.818 1.00 90.88 83 PRO A C 1
ATOM 600 O O . PRO A 1 83 ? -12.218 -2.656 -2.073 1.00 90.88 83 PRO A O 1
ATOM 603 N N . TRP A 1 84 ? -11.310 -4.667 -2.402 1.00 92.38 84 TRP A N 1
ATOM 604 C CA . TRP A 1 84 ? -10.785 -4.806 -1.045 1.00 92.38 84 TRP A CA 1
ATOM 605 C C . TRP A 1 84 ? -9.374 -4.230 -0.902 1.00 92.38 84 TRP A C 1
ATOM 607 O O . TRP A 1 84 ? -8.855 -4.185 0.215 1.00 92.38 84 TRP A O 1
ATOM 617 N N . LEU A 1 85 ? -8.757 -3.811 -2.012 1.00 95.12 85 LEU A N 1
ATOM 618 C CA . LEU A 1 85 ? -7.447 -3.175 -2.069 1.00 95.12 85 LEU A CA 1
ATOM 619 C C . LEU A 1 85 ? -7.599 -1.664 -1.867 1.00 95.12 85 LEU A C 1
ATOM 621 O O . LEU A 1 85 ? -8.004 -0.941 -2.770 1.00 95.12 85 LEU A O 1
ATOM 625 N N . ALA A 1 86 ? -7.269 -1.199 -0.667 1.00 95.75 86 ALA A N 1
ATOM 626 C CA . ALA A 1 86 ? -7.404 0.195 -0.259 1.00 95.75 86 ALA A CA 1
ATOM 627 C C . ALA A 1 86 ? -6.210 1.066 -0.678 1.00 95.75 86 ALA A C 1
ATOM 629 O O . ALA A 1 86 ? -6.284 2.296 -0.655 1.00 95.75 86 ALA A O 1
ATOM 630 N N . TYR A 1 87 ? -5.075 0.445 -0.993 1.00 96.88 87 TYR A N 1
ATOM 631 C CA . TYR A 1 87 ? -3.868 1.135 -1.424 1.00 96.88 87 TYR A CA 1
ATOM 632 C C . TYR A 1 87 ? -2.954 0.185 -2.195 1.00 96.88 87 TYR A C 1
ATOM 634 O O . TYR A 1 87 ? -2.826 -0.984 -1.819 1.00 96.88 87 TYR A O 1
ATOM 642 N N . ALA A 1 88 ? -2.299 0.708 -3.228 1.00 96.88 88 ALA A N 1
ATOM 643 C CA . ALA A 1 88 ? -1.260 0.028 -3.978 1.00 96.88 88 ALA A CA 1
ATOM 644 C C . ALA A 1 88 ? -0.170 1.015 -4.380 1.00 96.88 88 ALA A C 1
ATOM 646 O O . ALA A 1 88 ? -0.490 2.101 -4.846 1.00 96.88 88 ALA A O 1
ATOM 647 N N . GLU A 1 89 ? 1.078 0.594 -4.208 1.00 97.38 89 GLU A N 1
ATOM 648 C CA . GLU A 1 89 ? 2.268 1.238 -4.759 1.00 97.38 89 GLU A CA 1
ATOM 649 C C . GLU A 1 89 ? 3.239 0.127 -5.169 1.00 97.38 89 GLU A C 1
ATOM 651 O O . GLU A 1 89 ? 3.690 -0.670 -4.334 1.00 97.38 89 GLU A O 1
ATOM 656 N N . THR A 1 90 ? 3.477 -0.006 -6.473 1.00 96.94 90 THR A N 1
ATOM 657 C CA . THR A 1 90 ? 4.189 -1.165 -7.049 1.00 96.94 90 THR A CA 1
ATOM 658 C C . THR A 1 90 ? 5.617 -0.879 -7.489 1.00 96.94 90 THR A C 1
ATOM 660 O O . THR A 1 90 ? 6.329 -1.820 -7.856 1.00 96.94 90 THR A O 1
ATOM 663 N N . ASP A 1 91 ? 6.032 0.381 -7.439 1.00 95.94 91 ASP A N 1
ATOM 664 C CA . ASP A 1 91 ? 7.275 0.884 -8.005 1.00 95.94 91 ASP A CA 1
ATOM 665 C C . ASP A 1 91 ? 8.176 1.608 -7.001 1.00 95.94 91 ASP A C 1
ATOM 667 O O . ASP A 1 91 ? 9.241 2.082 -7.394 1.00 95.94 91 ASP A O 1
ATOM 671 N N . GLU A 1 92 ? 7.846 1.598 -5.711 1.00 97.06 92 GLU A N 1
ATOM 672 C CA . GLU A 1 92 ? 8.704 2.151 -4.659 1.00 97.06 92 GLU A CA 1
ATOM 673 C C . GLU A 1 92 ? 9.347 1.098 -3.743 1.00 97.06 92 GLU A C 1
ATOM 675 O O . GLU A 1 92 ? 8.835 -0.002 -3.508 1.00 97.06 92 GLU A O 1
ATOM 680 N N . HIS A 1 93 ? 10.514 1.457 -3.207 1.00 97.56 93 HIS A N 1
ATOM 681 C CA . HIS A 1 93 ? 11.190 0.722 -2.143 1.00 97.56 93 HIS A CA 1
ATOM 682 C C . HIS A 1 93 ? 10.804 1.258 -0.775 1.00 97.56 93 HIS A C 1
ATOM 684 O O . HIS A 1 93 ? 10.307 2.368 -0.643 1.00 97.56 93 HIS A O 1
ATOM 690 N N . GLY A 1 94 ? 11.120 0.493 0.265 1.00 96.56 94 GLY A N 1
ATOM 691 C CA . GLY A 1 94 ? 11.119 1.010 1.624 1.00 96.56 94 GLY A CA 1
ATOM 692 C C . GLY A 1 94 ? 10.638 -0.003 2.642 1.00 96.56 94 GLY A C 1
ATOM 693 O O . GLY A 1 94 ? 10.865 -1.202 2.492 1.00 96.56 94 GLY A O 1
ATOM 694 N N . PHE A 1 95 ? 10.030 0.485 3.718 1.00 97.06 95 PHE A N 1
ATOM 695 C CA . PHE A 1 95 ? 9.696 -0.329 4.882 1.00 97.06 95 PHE A CA 1
ATOM 696 C C . PHE A 1 95 ? 8.400 0.115 5.552 1.00 97.06 95 PHE A C 1
ATOM 698 O O . PHE A 1 95 ? 7.857 1.185 5.290 1.00 97.06 95 PHE A O 1
ATOM 705 N N . VAL A 1 96 ? 7.913 -0.737 6.449 1.00 98.25 96 VAL A N 1
ATOM 706 C CA . VAL A 1 96 ? 6.704 -0.498 7.234 1.00 98.25 96 VAL A CA 1
ATOM 707 C C . VAL A 1 96 ? 7.083 -0.369 8.701 1.00 98.25 96 VAL A C 1
ATOM 709 O O . VAL A 1 96 ? 7.819 -1.203 9.231 1.00 98.25 96 VAL A O 1
ATOM 712 N N . VAL A 1 97 ? 6.561 0.659 9.363 1.00 98.25 97 VAL A N 1
ATOM 713 C CA . VAL A 1 97 ? 6.629 0.812 10.820 1.00 98.25 97 VAL A CA 1
ATOM 714 C C . VAL A 1 97 ? 5.230 0.659 11.389 1.00 98.25 97 VAL A C 1
ATOM 716 O O . VAL A 1 97 ? 4.278 1.238 10.873 1.00 98.25 97 VAL A O 1
ATOM 719 N N . VAL A 1 98 ? 5.122 -0.121 12.461 1.00 98.38 98 VAL A N 1
ATOM 720 C CA . VAL A 1 98 ? 3.875 -0.350 13.189 1.00 98.38 98 VAL A CA 1
ATOM 721 C C . VAL A 1 98 ? 4.025 0.191 14.605 1.00 98.38 98 VAL A C 1
ATOM 723 O O . VAL A 1 98 ? 4.982 -0.159 15.297 1.00 98.38 98 VAL A O 1
ATOM 726 N N . ASP A 1 99 ? 3.054 0.993 15.033 1.00 98.25 99 ASP A N 1
ATOM 727 C CA . ASP A 1 99 ? 2.864 1.406 16.423 1.00 98.25 99 ASP A CA 1
ATOM 728 C C . ASP A 1 99 ? 1.471 0.958 16.881 1.00 98.25 99 ASP A C 1
ATOM 730 O O . ASP A 1 99 ? 0.455 1.361 16.309 1.00 98.25 99 ASP A O 1
ATOM 734 N N . ALA A 1 100 ? 1.424 0.0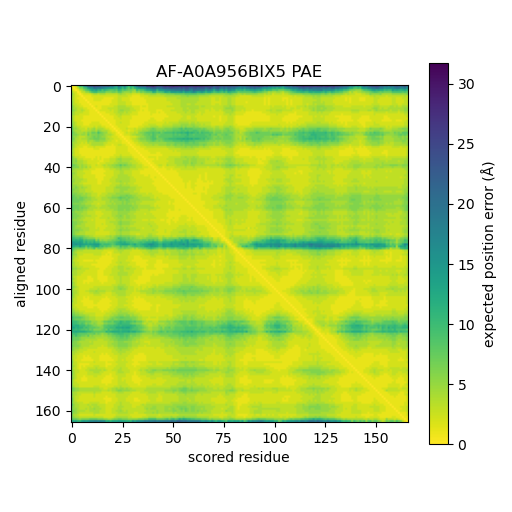68 17.869 1.00 96.75 100 ALA A N 1
ATOM 735 C CA . ALA A 1 100 ? 0.203 -0.602 18.290 1.00 96.75 100 ALA A CA 1
ATOM 736 C C . ALA A 1 100 ? 0.007 -0.509 19.803 1.00 96.75 100 ALA A C 1
ATOM 738 O O . ALA A 1 100 ? 0.915 -0.799 20.588 1.00 96.75 100 ALA A O 1
ATOM 739 N N . ASP A 1 101 ? -1.219 -0.189 20.203 1.00 96.31 101 ASP A N 1
ATOM 740 C CA . ASP A 1 101 ? -1.665 -0.175 21.592 1.00 96.31 101 ASP A CA 1
ATOM 741 C C . ASP A 1 101 ? -2.987 -0.947 21.764 1.00 96.31 101 ASP A C 1
ATOM 743 O O . ASP A 1 101 ? -3.418 -1.703 20.893 1.00 96.31 101 ASP A O 1
ATOM 747 N N . SER A 1 102 ? -3.636 -0.818 22.925 1.00 95.75 102 SER A N 1
ATOM 748 C CA . SER A 1 102 ? -4.895 -1.523 23.211 1.00 95.75 102 SER A CA 1
ATOM 749 C C . SER A 1 102 ? -6.102 -1.037 22.399 1.00 95.75 102 SER A C 1
ATOM 751 O O . SER A 1 102 ? -7.154 -1.672 22.441 1.00 95.75 102 SER A O 1
ATOM 753 N N . SER A 1 103 ? -5.987 0.113 21.743 1.00 96.44 103 SER A N 1
ATOM 754 C CA . SER A 1 103 ? -7.068 0.826 21.062 1.00 96.44 103 SER A CA 1
ATOM 755 C C . SER A 1 103 ? -6.852 0.961 19.561 1.00 96.44 103 SER A C 1
ATOM 757 O O . SER A 1 103 ? -7.834 0.964 18.822 1.00 96.44 103 SER A O 1
ATOM 759 N N . THR A 1 104 ? -5.603 1.052 19.107 1.00 97.12 104 THR A N 1
ATOM 760 C CA . THR A 1 104 ? -5.271 1.311 17.707 1.00 97.12 104 THR A CA 1
ATOM 761 C C . THR A 1 104 ? -4.055 0.518 17.250 1.00 97.12 104 THR A C 1
ATOM 763 O O . THR A 1 104 ? -3.136 0.230 18.018 1.00 97.12 104 THR A O 1
ATOM 766 N N . PHE A 1 105 ? -4.057 0.187 15.964 1.00 98.12 105 PHE A N 1
ATOM 767 C CA . PHE A 1 105 ? -2.922 -0.355 15.235 1.00 98.12 105 PHE A CA 1
ATOM 768 C C . PHE A 1 105 ? -2.577 0.635 14.119 1.00 98.12 105 PHE A C 1
ATOM 770 O O . PHE A 1 105 ? -3.286 0.719 13.113 1.00 98.12 105 PHE A O 1
ATOM 777 N N . ASN A 1 106 ? -1.535 1.436 14.331 1.00 98.50 106 ASN A N 1
ATOM 778 C CA . ASN A 1 106 ? -1.090 2.474 13.407 1.00 98.50 106 ASN A CA 1
ATOM 779 C C . ASN A 1 106 ? 0.044 1.937 12.541 1.00 98.50 106 ASN A C 1
ATOM 781 O O . ASN A 1 106 ? 0.967 1.289 13.036 1.00 98.50 106 ASN A O 1
ATOM 785 N N . VAL A 1 107 ? -0.018 2.226 11.248 1.00 98.69 107 VAL A N 1
ATOM 786 C CA . VAL A 1 107 ? 0.938 1.735 10.256 1.00 98.69 107 VAL A CA 1
ATOM 787 C C . VAL A 1 107 ? 1.438 2.907 9.433 1.00 98.69 107 VAL A C 1
ATOM 789 O O . VAL A 1 107 ? 0.646 3.722 8.971 1.00 98.69 107 VAL A O 1
ATOM 792 N N . ALA A 1 108 ? 2.745 2.993 9.233 1.00 98.69 108 ALA A N 1
ATOM 793 C CA . ALA A 1 108 ? 3.369 3.963 8.348 1.00 98.69 108 ALA A CA 1
ATOM 794 C C . ALA A 1 108 ? 4.187 3.226 7.289 1.00 98.69 108 ALA A C 1
ATOM 796 O O . ALA A 1 108 ? 5.119 2.488 7.620 1.00 98.69 108 ALA A O 1
ATOM 797 N N . PHE A 1 109 ? 3.832 3.421 6.022 1.00 98.75 109 PHE A N 1
ATOM 798 C CA . PHE A 1 109 ? 4.660 3.026 4.890 1.00 98.75 109 PHE A CA 1
ATOM 799 C C . PHE A 1 109 ? 5.646 4.150 4.629 1.00 98.75 109 PHE A C 1
ATOM 801 O O . PHE A 1 109 ? 5.229 5.263 4.328 1.00 98.75 109 PHE A O 1
ATOM 808 N N . TYR A 1 110 ? 6.930 3.854 4.780 1.00 98.12 110 TYR A N 1
ATOM 809 C CA . TYR A 1 110 ? 8.022 4.726 4.376 1.00 98.12 110 TYR A CA 1
ATOM 810 C C . TYR A 1 110 ? 8.462 4.271 3.001 1.00 98.12 110 TYR A C 1
ATOM 812 O O . TYR A 1 110 ? 9.045 3.192 2.878 1.00 98.12 110 TYR A O 1
ATOM 820 N N . GLN A 1 111 ? 8.151 5.069 1.993 1.00 97.94 111 GLN A N 1
ATOM 821 C CA . GLN A 1 111 ? 8.320 4.716 0.595 1.00 97.94 111 GLN A CA 1
ATOM 822 C C . GLN A 1 111 ? 9.312 5.668 -0.060 1.00 97.94 111 GLN A C 1
ATOM 824 O O . GLN A 1 111 ? 9.370 6.843 0.289 1.00 97.94 111 GLN A O 1
ATOM 829 N N . ALA A 1 112 ? 10.162 5.145 -0.928 1.00 96.44 112 ALA A N 1
ATOM 830 C CA . ALA A 1 112 ? 11.200 5.910 -1.587 1.00 96.44 112 ALA A CA 1
ATOM 831 C C . ALA A 1 112 ? 11.422 5.411 -3.009 1.00 96.44 112 ALA A C 1
ATOM 833 O O . ALA A 1 112 ? 11.295 4.220 -3.313 1.00 96.44 112 ALA A O 1
ATOM 834 N N . SER A 1 113 ? 11.859 6.331 -3.866 1.00 95.31 113 SER A N 1
ATOM 835 C CA . SER A 1 113 ? 12.148 6.024 -5.262 1.00 95.31 113 SER A CA 1
ATOM 836 C C . SER A 1 113 ? 13.175 4.893 -5.417 1.00 95.31 113 SER A C 1
ATOM 838 O O . SER A 1 113 ? 14.122 4.751 -4.635 1.00 95.31 113 SER A O 1
ATOM 840 N N . GLN A 1 114 ? 13.067 4.136 -6.513 1.00 93.69 114 GLN A N 1
ATOM 841 C CA . GLN A 1 114 ? 14.032 3.077 -6.846 1.00 93.69 114 GLN A CA 1
ATOM 842 C C . GLN A 1 114 ? 15.474 3.586 -7.002 1.00 93.69 114 GLN A C 1
ATOM 844 O O . GLN A 1 114 ? 16.430 2.824 -6.873 1.00 93.69 114 GLN A O 1
ATOM 849 N N . GLY A 1 115 ? 15.664 4.881 -7.272 1.00 90.94 115 GLY A N 1
ATOM 850 C CA . GLY A 1 115 ? 16.992 5.489 -7.367 1.00 90.94 115 GLY A CA 1
ATOM 851 C C . GLY A 1 115 ? 17.706 5.608 -6.017 1.00 90.94 115 GLY A C 1
ATOM 852 O O . GLY A 1 115 ? 18.942 5.583 -5.970 1.00 90.94 115 GLY A O 1
ATOM 853 N N . LEU A 1 116 ? 16.957 5.683 -4.910 1.00 90.25 116 LEU A N 1
ATOM 854 C CA . LEU A 1 116 ? 17.534 5.875 -3.581 1.00 90.25 116 LEU A CA 1
ATOM 855 C C . LEU A 1 116 ? 18.413 4.690 -3.170 1.00 90.25 116 LEU A C 1
ATOM 857 O O . LEU A 1 116 ? 19.509 4.892 -2.653 1.00 90.25 116 LEU A O 1
ATOM 861 N N . VAL A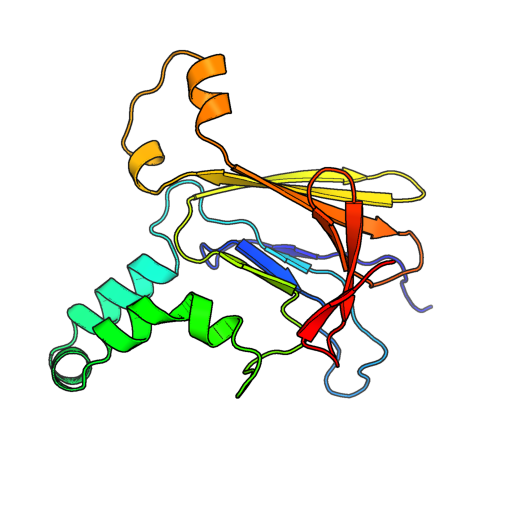 1 117 ? 17.997 3.452 -3.462 1.00 87.31 117 VAL A N 1
ATOM 862 C CA . VAL A 1 117 ? 18.745 2.242 -3.053 1.00 87.31 117 VAL A CA 1
ATOM 863 C C . VAL A 1 117 ? 20.094 2.088 -3.759 1.00 87.31 117 VAL A C 1
ATOM 865 O O . VAL A 1 117 ? 20.947 1.319 -3.316 1.00 87.31 117 VAL A O 1
ATOM 868 N N . GLN A 1 118 ? 20.306 2.822 -4.853 1.00 85.50 118 GLN A N 1
ATOM 869 C CA . GLN A 1 118 ? 21.578 2.873 -5.580 1.00 85.50 118 GLN A CA 1
ATOM 870 C C . GLN A 1 118 ? 22.455 4.050 -5.135 1.00 85.50 118 GLN A C 1
ATOM 872 O O . GLN A 1 118 ? 23.627 4.134 -5.512 1.00 85.50 118 GLN A O 1
ATOM 877 N N . SER A 1 119 ? 21.900 4.958 -4.336 1.00 87.06 119 SER A N 1
ATOM 878 C CA . SER A 1 119 ? 22.551 6.183 -3.900 1.00 87.06 119 SER A CA 1
ATOM 879 C C . SER A 1 119 ? 23.245 5.986 -2.557 1.00 87.06 119 SER A C 1
ATOM 881 O O . SER A 1 119 ? 22.775 5.274 -1.671 1.00 87.06 119 SER A O 1
ATOM 883 N N . ARG A 1 120 ? 24.394 6.642 -2.382 1.00 87.25 120 ARG A N 1
ATOM 884 C CA . ARG A 1 120 ? 25.075 6.696 -1.087 1.00 87.25 120 ARG A CA 1
ATOM 885 C C . ARG A 1 120 ? 24.679 7.981 -0.374 1.00 87.25 120 ARG A C 1
ATOM 887 O O . ARG A 1 120 ? 25.320 9.007 -0.579 1.00 87.25 120 ARG A O 1
ATOM 894 N N . VAL A 1 121 ? 23.680 7.891 0.493 1.00 87.06 121 VAL A N 1
ATOM 895 C CA . VAL A 1 121 ? 23.299 8.978 1.402 1.00 87.06 121 VAL A CA 1
ATOM 896 C C . VAL A 1 121 ? 24.000 8.765 2.743 1.00 87.06 121 VAL A C 1
ATOM 898 O O . VAL A 1 121 ? 23.991 7.660 3.286 1.00 87.06 121 VAL A O 1
ATOM 901 N N . THR A 1 122 ? 24.686 9.788 3.253 1.00 90.50 122 THR A N 1
ATOM 902 C CA . THR A 1 122 ? 25.443 9.696 4.521 1.00 90.50 122 THR A CA 1
ATOM 903 C C . THR A 1 122 ? 24.891 10.575 5.630 1.00 90.50 122 THR A C 1
ATOM 905 O O . THR A 1 122 ? 25.253 10.370 6.788 1.00 90.50 122 THR A O 1
ATOM 908 N N . ASP A 1 123 ? 24.047 11.546 5.291 1.00 95.00 123 ASP A N 1
ATOM 909 C CA . ASP A 1 123 ? 23.348 12.373 6.262 1.00 95.00 123 ASP A CA 1
ATOM 910 C C . ASP A 1 123 ? 21.973 11.768 6.583 1.00 95.00 123 ASP A C 1
ATOM 912 O O . ASP A 1 123 ? 21.233 11.345 5.697 1.00 95.00 123 ASP A O 1
ATOM 916 N N . ALA A 1 124 ? 21.643 11.680 7.872 1.00 92.06 124 ALA A N 1
ATOM 917 C CA . ALA A 1 124 ? 20.406 11.041 8.312 1.00 92.06 124 ALA A CA 1
ATOM 918 C C . ALA A 1 124 ? 19.163 11.895 8.020 1.00 92.06 124 ALA A C 1
ATOM 920 O O . ALA A 1 124 ? 18.098 11.335 7.768 1.00 92.06 124 ALA A O 1
ATOM 921 N N . ALA A 1 125 ? 19.286 13.225 8.056 1.00 94.38 125 ALA A N 1
ATOM 922 C CA . ALA A 1 125 ? 18.170 14.120 7.769 1.00 94.38 125 ALA A CA 1
ATOM 923 C C . ALA A 1 125 ? 17.876 14.154 6.265 1.00 94.38 125 ALA A C 1
ATOM 925 O O . ALA A 1 125 ? 16.710 14.123 5.877 1.00 94.38 125 ALA A O 1
ATOM 926 N N . GLU A 1 126 ? 18.923 14.138 5.438 1.00 93.44 126 GLU A N 1
ATOM 927 C CA . GLU A 1 126 ? 18.820 13.939 3.991 1.00 93.44 126 GLU A CA 1
ATOM 928 C C . GLU A 1 126 ? 18.100 12.621 3.690 1.00 93.44 126 GLU A C 1
ATOM 930 O O . GLU A 1 126 ? 17.046 12.642 3.064 1.00 93.44 126 GLU A O 1
ATOM 935 N N . LEU A 1 127 ? 18.572 11.493 4.240 1.00 92.25 127 LEU A N 1
ATOM 936 C CA . LEU A 1 127 ? 17.935 10.190 4.021 1.00 92.25 127 LEU A CA 1
ATOM 937 C C . LEU A 1 127 ? 16.467 10.174 4.459 1.00 92.25 127 LEU A C 1
ATOM 939 O O . LEU A 1 127 ? 15.629 9.597 3.776 1.00 92.25 127 LEU A O 1
ATOM 943 N N . GLN A 1 128 ? 16.143 10.796 5.592 1.00 93.25 128 GLN A N 1
ATOM 944 C CA . GLN A 1 128 ? 14.764 10.867 6.064 1.00 93.25 128 GLN A CA 1
ATOM 945 C C . GLN A 1 128 ? 13.864 11.657 5.104 1.00 93.25 128 GLN A C 1
ATOM 947 O O . GLN A 1 128 ? 12.696 11.307 4.955 1.00 93.25 128 GLN A O 1
ATOM 952 N N . SER A 1 129 ? 14.390 12.702 4.461 1.00 94.25 129 SER A N 1
ATOM 953 C CA . SER A 1 129 ? 13.625 13.527 3.519 1.00 94.25 129 SER A CA 1
ATOM 954 C C . SER A 1 129 ? 13.326 12.843 2.183 1.00 94.25 129 SER A C 1
ATOM 956 O O . SER A 1 129 ? 12.452 13.306 1.459 1.00 94.25 129 SER A O 1
ATOM 958 N N . GLU A 1 130 ? 14.004 11.733 1.884 1.00 95.31 130 GLU A N 1
ATOM 959 C CA . GLU A 1 130 ? 13.786 10.934 0.671 1.00 95.31 130 GLU A CA 1
ATOM 960 C C . GLU A 1 130 ? 12.574 9.996 0.773 1.00 95.31 130 GLU A C 1
ATOM 962 O O . GLU A 1 130 ? 12.196 9.381 -0.224 1.00 95.31 130 GLU A O 1
ATOM 967 N N . PHE A 1 131 ? 11.980 9.855 1.964 1.00 96.56 131 PHE A N 1
ATOM 968 C CA . PHE A 1 131 ? 10.813 9.004 2.166 1.00 96.56 131 PHE A CA 1
ATOM 969 C C . PHE A 1 131 ? 9.507 9.797 2.106 1.00 96.56 131 PHE A C 1
ATOM 971 O O . PHE A 1 131 ? 9.276 10.702 2.914 1.00 96.56 131 PHE A O 1
ATOM 978 N N . GLU A 1 132 ? 8.594 9.372 1.238 1.00 97.38 132 GLU A N 1
ATOM 979 C CA . GLU A 1 132 ? 7.173 9.652 1.396 1.00 97.38 132 GLU A CA 1
ATOM 980 C C . GLU A 1 132 ? 6.600 8.755 2.503 1.00 97.38 132 GLU A C 1
ATOM 982 O O . GLU A 1 132 ? 7.013 7.608 2.685 1.00 97.38 132 GLU A O 1
ATOM 987 N N . THR A 1 133 ? 5.679 9.292 3.309 1.00 98.06 133 THR A N 1
ATOM 988 C CA . THR A 1 133 ? 5.040 8.532 4.390 1.00 98.06 133 THR A CA 1
ATOM 989 C C . THR A 1 133 ? 3.539 8.433 4.177 1.00 98.06 133 THR A C 1
ATOM 991 O O . THR A 1 133 ? 2.826 9.425 4.334 1.00 98.06 133 THR A O 1
ATOM 994 N N . ILE A 1 134 ? 3.043 7.218 3.941 1.00 98.56 134 ILE A N 1
ATOM 995 C CA . ILE A 1 134 ? 1.606 6.925 3.884 1.00 98.56 134 ILE A CA 1
ATOM 996 C C . ILE A 1 134 ? 1.177 6.288 5.201 1.00 98.56 134 ILE A C 1
ATOM 998 O O . ILE A 1 134 ? 1.722 5.263 5.611 1.00 98.56 134 ILE A O 1
ATOM 1002 N N . LYS A 1 135 ? 0.204 6.896 5.884 1.00 98.69 135 LYS A N 1
ATOM 1003 C CA . LYS A 1 135 ? -0.234 6.445 7.211 1.00 98.69 135 LYS A CA 1
ATOM 1004 C C . LYS A 1 135 ? -1.605 5.798 7.164 1.00 98.69 135 LYS A C 1
ATOM 1006 O O . LYS A 1 135 ? -2.542 6.346 6.581 1.00 98.69 135 LYS A O 1
ATOM 1011 N N . PHE A 1 136 ? -1.717 4.682 7.869 1.00 98.75 136 PHE A N 1
ATOM 1012 C CA . PHE A 1 136 ? -2.945 3.938 8.073 1.00 98.75 136 PHE A CA 1
ATOM 1013 C C . PHE A 1 136 ? -3.215 3.712 9.557 1.00 98.75 136 PHE A C 1
ATOM 1015 O O . PHE A 1 136 ? -2.306 3.741 10.390 1.00 98.75 136 PHE A O 1
ATOM 1022 N N . LYS A 1 137 ? -4.478 3.446 9.874 1.00 98.00 137 LYS A N 1
ATOM 1023 C CA . LYS A 1 137 ? -4.932 3.078 11.212 1.00 98.00 137 LYS A CA 1
ATOM 1024 C C . LYS A 1 137 ? -6.011 2.008 11.118 1.00 98.00 137 LYS A C 1
ATOM 1026 O O . LYS A 1 137 ? -6.843 2.043 10.213 1.00 98.00 137 LYS A O 1
ATOM 1031 N N . VAL A 1 138 ? -6.014 1.106 12.091 1.00 98.12 138 VAL A N 1
ATOM 1032 C CA . VAL A 1 138 ? -7.110 0.178 12.382 1.00 98.12 138 VAL A CA 1
ATOM 1033 C C . VAL A 1 138 ? -7.500 0.352 13.846 1.00 98.12 138 VAL A C 1
ATOM 1035 O O . VAL A 1 138 ? -6.636 0.339 14.724 1.00 98.12 138 VAL A O 1
ATOM 1038 N N . ASP A 1 139 ? -8.793 0.515 14.112 1.00 97.12 139 ASP A N 1
ATOM 1039 C CA . ASP A 1 139 ? -9.314 0.614 15.477 1.00 97.12 139 ASP A CA 1
ATOM 1040 C C . ASP A 1 139 ? -9.572 -0.783 16.064 1.00 97.12 139 ASP A C 1
ATOM 1042 O O . ASP A 1 139 ? -10.015 -1.703 15.372 1.00 97.12 139 ASP A O 1
ATOM 1046 N N . ALA A 1 140 ? -9.321 -0.959 17.362 1.00 95.44 140 ALA A N 1
ATOM 1047 C CA . ALA A 1 140 ? -9.577 -2.220 18.048 1.00 95.44 140 ALA A CA 1
ATOM 1048 C C . ALA A 1 140 ? -11.050 -2.643 17.897 1.00 95.44 140 ALA A C 1
ATOM 1050 O O . ALA A 1 140 ? -11.975 -1.864 18.118 1.00 95.44 140 ALA A O 1
ATOM 1051 N N . GLY A 1 141 ? -11.273 -3.908 17.548 1.00 93.25 141 GLY A N 1
ATOM 1052 C CA . GLY A 1 141 ? -12.596 -4.474 17.281 1.00 93.25 141 GLY A CA 1
ATOM 1053 C C . GLY A 1 141 ? -13.099 -4.255 15.855 1.00 93.25 141 GLY A C 1
ATOM 1054 O O . GLY A 1 141 ? -14.161 -4.777 15.520 1.00 93.25 141 GLY A O 1
ATOM 1055 N N . SER A 1 142 ? -12.358 -3.527 15.018 1.00 93.62 142 SER A N 1
ATOM 1056 C CA . SER A 1 142 ? -12.741 -3.200 13.648 1.00 93.62 142 SER A CA 1
ATOM 1057 C C . SER A 1 142 ? -11.736 -3.765 12.640 1.00 93.62 142 SER A C 1
ATOM 1059 O O . SER A 1 142 ? -10.532 -3.668 12.865 1.00 93.62 142 SER A O 1
ATOM 1061 N N . PRO A 1 143 ? -12.189 -4.340 11.515 1.00 93.88 143 PRO A N 1
ATOM 1062 C CA . PRO A 1 143 ? -11.319 -4.684 10.396 1.00 93.88 143 PRO A CA 1
ATOM 1063 C C . PRO A 1 143 ? -11.219 -3.557 9.351 1.00 93.88 143 PRO A C 1
ATOM 1065 O O . PRO A 1 143 ? -10.707 -3.782 8.257 1.00 93.88 143 PRO A O 1
ATOM 1068 N N . GLU A 1 144 ? -11.766 -2.374 9.633 1.00 95.75 144 GLU A N 1
ATOM 1069 C CA . GLU A 1 144 ? -11.754 -1.248 8.701 1.00 95.75 144 GLU A CA 1
ATOM 1070 C C . GLU A 1 144 ? -10.374 -0.581 8.655 1.00 95.75 144 GLU A C 1
ATOM 1072 O O . GLU A 1 144 ? -9.729 -0.377 9.687 1.00 95.75 144 GLU A O 1
ATOM 1077 N N . ILE A 1 145 ? -9.942 -0.209 7.448 1.00 97.94 145 ILE A N 1
ATOM 1078 C CA . ILE A 1 145 ? -8.707 0.544 7.223 1.00 97.94 145 ILE A CA 1
ATOM 1079 C C . ILE A 1 145 ? -9.052 2.021 7.091 1.00 97.94 145 ILE A C 1
ATOM 1081 O O . ILE A 1 145 ? -9.887 2.409 6.270 1.00 97.94 145 ILE A O 1
ATOM 1085 N N . TYR A 1 146 ? -8.354 2.842 7.864 1.00 98.50 146 TYR A N 1
ATOM 1086 C CA . TYR A 1 146 ? -8.355 4.289 7.723 1.00 98.50 146 TYR A CA 1
ATOM 1087 C C . TYR A 1 146 ? -7.023 4.746 7.140 1.00 98.50 146 TYR A C 1
ATOM 1089 O O . TYR A 1 146 ? -5.988 4.180 7.488 1.00 98.50 146 TYR A O 1
ATOM 1097 N N . ARG A 1 147 ? -7.037 5.785 6.305 1.00 98.56 147 ARG A N 1
ATOM 1098 C CA . ARG A 1 147 ? -5.838 6.460 5.790 1.00 98.56 147 ARG A CA 1
ATOM 1099 C C . ARG A 1 147 ? -5.846 7.928 6.193 1.00 98.56 147 ARG A C 1
ATOM 1101 O O . ARG A 1 147 ? -6.902 8.562 6.208 1.00 98.56 147 ARG A O 1
ATOM 1108 N N . ASP A 1 148 ? -4.666 8.440 6.517 1.00 98.38 148 ASP A N 1
ATOM 1109 C CA . ASP A 1 148 ? -4.439 9.853 6.804 1.00 98.38 148 ASP A CA 1
ATOM 1110 C C . ASP A 1 148 ? -4.294 10.654 5.503 1.00 98.38 148 ASP A C 1
ATOM 1112 O O . ASP A 1 148 ? -3.476 10.320 4.642 1.00 98.38 148 ASP A O 1
ATOM 1116 N N . PHE A 1 149 ? -5.072 11.724 5.381 1.00 97.38 149 PHE A N 1
ATOM 1117 C CA . PHE A 1 149 ? -4.956 12.746 4.348 1.00 97.38 149 PHE A CA 1
ATOM 1118 C C . PHE A 1 149 ? -4.710 14.084 5.048 1.00 97.38 149 PHE A C 1
ATOM 1120 O O . PHE A 1 149 ? -5.651 14.789 5.418 1.00 97.38 149 PHE A O 1
ATOM 1127 N N . ASP A 1 150 ? -3.436 14.395 5.291 1.00 94.62 150 ASP A N 1
ATOM 1128 C CA . ASP A 1 150 ? -2.981 15.633 5.939 1.00 94.62 150 ASP A CA 1
ATOM 1129 C C . ASP A 1 150 ? -3.640 15.911 7.305 1.00 94.62 150 ASP A C 1
ATOM 1131 O O . ASP A 1 150 ? -4.088 17.020 7.604 1.00 94.62 150 ASP A O 1
ATOM 1135 N N . GLY A 1 151 ? -3.717 14.887 8.157 1.00 95.19 151 GLY A N 1
ATOM 1136 C CA . GLY A 1 151 ? -4.354 14.932 9.475 1.00 95.19 151 GLY A CA 1
ATOM 1137 C C . GLY A 1 151 ? -5.842 14.573 9.463 1.00 95.19 151 GLY A C 1
ATOM 1138 O O . GLY A 1 151 ? -6.451 14.481 10.533 1.00 95.19 151 GLY A O 1
ATOM 1139 N N . THR A 1 152 ? -6.436 14.369 8.284 1.00 97.44 152 THR A N 1
ATOM 1140 C CA . THR A 1 152 ? -7.832 13.944 8.134 1.00 97.44 152 THR A CA 1
ATOM 1141 C C . THR A 1 152 ? -7.901 12.449 7.864 1.00 97.44 152 THR A C 1
ATOM 1143 O O . THR A 1 152 ? -7.523 11.978 6.794 1.00 97.44 152 THR A O 1
ATOM 1146 N N . TRP A 1 153 ? -8.439 11.697 8.821 1.00 97.81 153 TRP A N 1
ATOM 1147 C CA . TRP A 1 153 ? -8.629 10.259 8.674 1.00 97.81 153 TRP A CA 1
ATOM 1148 C C . TRP A 1 153 ? -9.894 9.944 7.887 1.00 97.81 153 TRP A C 1
ATOM 1150 O O . TRP A 1 153 ? -10.985 10.392 8.242 1.00 97.81 153 TRP A O 1
ATOM 1160 N N . ARG A 1 154 ? -9.748 9.119 6.854 1.00 98.50 154 ARG A N 1
ATOM 1161 C CA . ARG A 1 154 ? -10.857 8.616 6.040 1.00 98.50 154 ARG A CA 1
ATOM 1162 C C . ARG A 1 154 ? -10.862 7.101 6.018 1.00 98.50 154 ARG A C 1
ATOM 1164 O O . ARG A 1 154 ? -9.793 6.493 5.989 1.00 98.50 154 ARG A O 1
ATOM 1171 N N . ARG A 1 155 ? -12.046 6.497 6.020 1.00 97.94 155 ARG A N 1
ATOM 1172 C CA . ARG A 1 155 ? -12.251 5.045 5.958 1.00 97.94 155 ARG A CA 1
ATOM 1173 C C . ARG A 1 155 ? -12.263 4.585 4.503 1.00 97.94 155 ARG A C 1
ATOM 1175 O O . ARG A 1 155 ? -12.888 5.235 3.671 1.00 97.94 155 ARG A O 1
ATOM 1182 N N . TRP A 1 156 ? -11.619 3.464 4.198 1.00 96.81 156 TRP A N 1
ATOM 1183 C CA . TRP A 1 156 ? -11.797 2.811 2.902 1.00 96.81 156 TRP A CA 1
ATOM 1184 C C . TRP A 1 156 ? -13.210 2.237 2.779 1.00 96.81 156 TRP A C 1
ATOM 1186 O O . TRP A 1 156 ? -13.635 1.428 3.606 1.00 96.81 156 TRP A O 1
ATOM 1196 N N . ASP A 1 157 ? -13.930 2.629 1.736 1.00 94.19 157 ASP A N 1
ATOM 1197 C CA . ASP A 1 157 ? -15.213 2.050 1.376 1.00 94.19 157 ASP A CA 1
ATOM 1198 C C . ASP A 1 157 ? -15.042 1.145 0.155 1.00 94.19 157 ASP A C 1
ATOM 1200 O O . ASP A 1 157 ? -14.827 1.615 -0.958 1.00 94.19 157 ASP A O 1
ATOM 1204 N N . SER A 1 158 ? -15.128 -0.170 0.354 1.00 91.19 158 SER A N 1
ATOM 1205 C CA . SER A 1 158 ? -14.957 -1.148 -0.725 1.00 91.19 158 SER A CA 1
ATOM 1206 C C . SER A 1 158 ? -16.128 -1.190 -1.711 1.00 91.19 158 SER A C 1
ATOM 1208 O O . SER A 1 158 ? -15.975 -1.736 -2.802 1.00 91.19 158 SER A O 1
ATOM 1210 N N . GLU A 1 159 ? -17.301 -0.659 -1.349 1.00 89.50 159 GLU A N 1
ATOM 1211 C CA . GLU A 1 159 ? -18.449 -0.584 -2.261 1.00 89.50 159 GLU A CA 1
ATOM 1212 C C . GLU A 1 159 ? -18.332 0.637 -3.176 1.00 89.50 159 GLU A C 1
ATOM 1214 O O . GLU A 1 159 ? -18.555 0.525 -4.383 1.00 89.50 159 GLU A O 1
ATOM 1219 N N . ALA A 1 160 ? -17.944 1.784 -2.611 1.00 90.75 160 ALA A N 1
ATOM 1220 C CA . ALA A 1 160 ? -17.715 3.018 -3.364 1.00 90.75 160 ALA A CA 1
ATOM 1221 C C . ALA A 1 160 ? -16.329 3.071 -4.039 1.00 90.75 160 ALA A C 1
ATOM 1223 O O . ALA A 1 160 ? -16.145 3.802 -5.010 1.00 90.75 160 ALA A O 1
ATOM 1224 N N . ILE A 1 161 ? -15.385 2.246 -3.574 1.00 90.81 161 ILE A N 1
ATOM 1225 C CA . ILE A 1 161 ? -13.999 2.143 -4.060 1.00 90.81 161 ILE A CA 1
ATOM 1226 C C . ILE A 1 161 ? -13.263 3.473 -3.861 1.00 90.81 161 ILE A C 1
ATOM 1228 O O . ILE A 1 161 ? -12.560 3.982 -4.735 1.00 90.81 161 ILE A O 1
ATOM 1232 N N . GLU A 1 162 ? -13.464 4.072 -2.693 1.00 93.62 162 GLU A N 1
ATOM 1233 C CA . GLU A 1 162 ? -12.864 5.350 -2.341 1.00 93.62 162 GLU A CA 1
ATOM 1234 C C . GLU A 1 162 ? -12.701 5.499 -0.829 1.00 93.62 162 GLU A C 1
ATOM 1236 O O . GLU A 1 162 ? -13.262 4.752 -0.027 1.00 93.62 162 GLU A O 1
ATOM 1241 N N . TYR A 1 163 ? -11.917 6.498 -0.435 1.00 96.0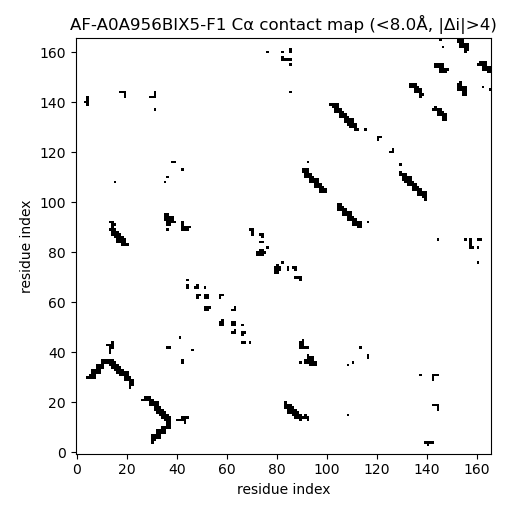0 163 TYR A N 1
ATOM 1242 C CA . TYR A 1 163 ? -11.820 6.906 0.958 1.00 96.00 163 TYR A CA 1
ATOM 1243 C C . TYR A 1 163 ? -12.923 7.908 1.288 1.00 96.00 163 TYR A C 1
ATOM 1245 O O . TYR A 1 163 ? -12.930 9.020 0.758 1.00 96.00 163 TYR A O 1
ATOM 1253 N N . VA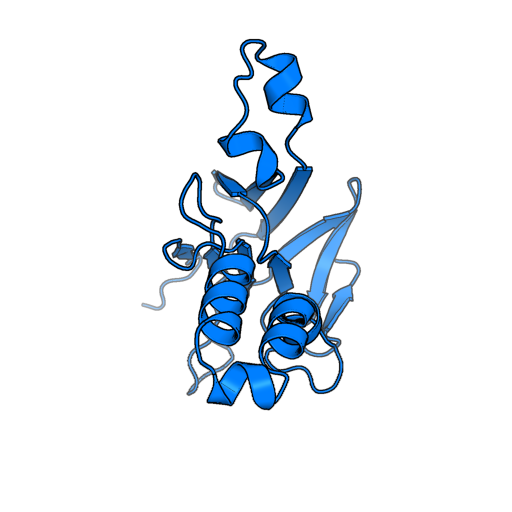L A 1 164 ? -13.807 7.529 2.207 1.00 96.94 164 VAL A N 1
ATOM 1254 C CA . VAL A 1 164 ? -14.925 8.350 2.689 1.00 96.94 164 VAL A CA 1
ATOM 1255 C C . VAL A 1 164 ? -14.635 8.894 4.085 1.00 96.94 164 VAL A C 1
ATOM 1257 O O . VAL A 1 164 ? -13.862 8.306 4.844 1.00 96.94 164 VAL A O 1
ATOM 1260 N N . ASP A 1 165 ? -15.241 10.027 4.436 1.00 93.19 165 ASP A N 1
ATOM 1261 C CA . ASP A 1 165 ? -15.090 10.591 5.778 1.00 93.19 165 ASP A CA 1
ATOM 1262 C C . ASP A 1 165 ? -15.576 9.583 6.842 1.00 93.19 165 ASP A C 1
ATOM 1264 O O . ASP A 1 165 ? -16.582 8.892 6.651 1.00 93.19 165 ASP A O 1
ATOM 1268 N N . ALA A 1 166 ? -14.780 9.450 7.909 1.00 75.69 166 ALA A N 1
ATOM 1269 C CA . ALA A 1 166 ? -14.945 8.457 8.972 1.00 75.69 166 ALA A CA 1
ATOM 1270 C C . ALA A 1 166 ? -16.162 8.711 9.875 1.00 75.69 166 ALA A C 1
ATOM 1272 O O . ALA A 1 166 ? -16.450 9.892 10.181 1.00 75.69 166 ALA A O 1
#

Sequence (166 aa):
ADVGNVVAITGDIHAFFASTPWDMRDPSKKIPEFVGGAISSATYGDLLFRQASADPTLSAAGAPALAATLESFLTNSNPNPNPWLAYAETDEHGFVVVDADSSTFNVAFYQASQGLVQSRVTDAAELQSEFETIKFKVDAGSPEIYRDFDGTWRRWDSEAIEYVDA

Nearest PDB structures (foldseek):
  8eoi-assembly1_A  TM=3.724E-01  e=8.372E-01  Homo sapiens
  5nqp-assembly3_B  TM=3.853E-01  e=1.611E+00  Neisseria meningitidis
  8j0o-assembly1_A  TM=3.527E-01  e=1.926E+00  Homo sapiens
  8s9s-assembly1_1  TM=3.762E-01  e=2.753E+00  Homo sapiens
  6zz6-assembly1_B  TM=2.101E-01  e=8.531E+00  Saccharomyces cerevisiae S288C